Protein AF-A0A7S2DLJ8-F1 (afdb_monomer_lite)

Structure (mmCIF, N/CA/C/O backbone):
data_AF-A0A7S2DLJ8-F1
#
_entry.id   AF-A0A7S2DLJ8-F1
#
loop_
_atom_site.group_PDB
_atom_site.id
_atom_site.type_symbol
_atom_site.label_atom_id
_atom_site.label_alt_id
_atom_site.label_comp_id
_atom_site.label_asym_id
_atom_site.label_entity_id
_atom_site.label_seq_id
_atom_site.pdbx_PDB_ins_code
_atom_site.Cartn_x
_atom_site.Cartn_y
_atom_site.Cartn_z
_atom_site.occupancy
_atom_site.B_iso_or_equiv
_atom_site.auth_seq_id
_atom_site.auth_comp_id
_atom_site.auth_asym_id
_atom_site.auth_atom_id
_atom_site.pdbx_PDB_model_num
ATOM 1 N N . GLN A 1 1 ? 52.662 1.823 -81.681 1.00 81.25 1 GLN A N 1
ATOM 2 C CA . GLN A 1 1 ? 52.991 1.541 -80.263 1.00 81.25 1 GLN A CA 1
ATOM 3 C C . GLN A 1 1 ? 52.347 2.542 -79.302 1.00 81.25 1 GLN A C 1
ATOM 5 O O . GLN A 1 1 ? 51.795 2.116 -78.301 1.00 81.25 1 GLN A O 1
ATOM 10 N N . GLU A 1 2 ? 52.340 3.843 -79.604 1.00 91.19 2 GLU A N 1
ATOM 11 C CA . GLU A 1 2 ? 51.758 4.881 -78.732 1.00 91.19 2 GLU A CA 1
ATOM 12 C C . GLU A 1 2 ? 50.247 4.726 -78.466 1.00 91.19 2 GLU A C 1
ATOM 14 O O . GLU A 1 2 ? 49.822 4.750 -77.315 1.00 91.19 2 GLU A O 1
ATOM 19 N N . ARG A 1 3 ? 49.446 4.423 -79.499 1.00 91.31 3 ARG A N 1
ATOM 20 C CA . ARG A 1 3 ? 48.001 4.141 -79.357 1.00 91.31 3 ARG A CA 1
ATOM 21 C C . ARG A 1 3 ? 47.677 2.983 -78.401 1.00 91.31 3 ARG A C 1
ATOM 23 O O . ARG A 1 3 ? 46.674 3.034 -77.702 1.00 91.31 3 ARG A O 1
ATOM 30 N N . LEU A 1 4 ? 48.528 1.952 -78.349 1.00 91.75 4 LEU A N 1
ATOM 31 C CA . LEU A 1 4 ? 48.346 0.820 -77.429 1.00 91.75 4 LEU A CA 1
ATOM 32 C C . LEU A 1 4 ? 48.609 1.236 -75.975 1.00 91.75 4 LEU A C 1
ATOM 34 O O . LEU A 1 4 ? 47.871 0.826 -75.087 1.00 91.75 4 LEU A O 1
ATOM 38 N N . ARG A 1 5 ? 49.610 2.099 -75.743 1.00 92.69 5 ARG A N 1
ATOM 39 C CA . ARG A 1 5 ? 49.906 2.656 -74.413 1.00 92.69 5 ARG A CA 1
ATOM 40 C C . ARG A 1 5 ? 48.777 3.564 -73.917 1.00 92.69 5 ARG A C 1
ATOM 42 O O . ARG A 1 5 ? 48.393 3.464 -72.758 1.00 92.69 5 ARG A O 1
ATOM 49 N N . GLN A 1 6 ? 48.210 4.390 -74.799 1.00 94.69 6 GLN A N 1
ATOM 50 C CA . GLN A 1 6 ? 47.058 5.244 -74.478 1.00 94.69 6 GLN A CA 1
ATOM 51 C C . GLN A 1 6 ? 45.810 4.418 -74.129 1.00 94.69 6 GLN A C 1
ATOM 53 O O . GLN A 1 6 ? 45.177 4.676 -73.108 1.00 94.69 6 GLN A O 1
ATOM 58 N N . ALA A 1 7 ? 45.497 3.380 -74.914 1.00 95.25 7 ALA A N 1
ATOM 59 C CA . ALA A 1 7 ? 44.365 2.493 -74.640 1.00 95.25 7 ALA A CA 1
ATOM 60 C C . ALA A 1 7 ? 44.531 1.702 -73.326 1.00 95.25 7 ALA A C 1
ATOM 62 O O . ALA A 1 7 ? 43.569 1.515 -72.581 1.00 95.25 7 ALA A O 1
ATOM 63 N N . GLU A 1 8 ? 45.748 1.252 -73.003 1.00 95.69 8 GLU A N 1
ATOM 64 C CA . GLU A 1 8 ? 46.033 0.577 -71.731 1.00 95.69 8 GLU A CA 1
ATOM 65 C C . GLU A 1 8 ? 45.912 1.527 -70.529 1.00 95.69 8 GLU A C 1
ATOM 67 O O . GLU A 1 8 ? 45.363 1.154 -69.488 1.00 95.69 8 GLU A O 1
ATOM 72 N N . GLU A 1 9 ? 46.387 2.767 -70.665 1.00 95.75 9 GLU A N 1
ATOM 73 C CA . GLU A 1 9 ? 46.254 3.785 -69.626 1.00 95.75 9 GLU A CA 1
ATOM 74 C C . GLU A 1 9 ? 44.786 4.164 -69.386 1.00 95.75 9 GLU A C 1
ATOM 76 O O . GLU A 1 9 ? 44.356 4.275 -68.235 1.00 95.75 9 GLU A O 1
ATOM 81 N N . GLU A 1 10 ? 43.998 4.311 -70.450 1.00 95.88 10 GLU A N 1
ATOM 82 C CA . GLU A 1 10 ? 42.564 4.572 -70.355 1.00 95.88 10 GLU A CA 1
ATOM 83 C C . GLU A 1 10 ? 41.829 3.417 -69.665 1.00 95.88 10 GLU A C 1
ATOM 85 O O . GLU A 1 10 ? 41.055 3.659 -68.735 1.00 95.88 10 GLU A O 1
ATOM 90 N N . ARG A 1 11 ? 42.153 2.163 -70.014 1.00 95.88 11 ARG A N 1
ATOM 91 C CA . ARG A 1 11 ? 41.607 0.974 -69.343 1.00 95.88 11 ARG A CA 1
ATOM 92 C C . ARG A 1 11 ? 41.948 0.960 -67.851 1.00 95.88 11 ARG A C 1
ATOM 94 O O . ARG A 1 11 ? 41.053 0.821 -67.022 1.00 95.88 11 ARG A O 1
ATOM 101 N N . ARG A 1 12 ? 43.208 1.222 -67.483 1.00 95.75 12 ARG A N 1
ATOM 102 C CA . ARG A 1 12 ? 43.634 1.327 -66.073 1.00 95.75 12 ARG A CA 1
ATOM 103 C C . ARG A 1 12 ? 42.935 2.465 -65.326 1.00 95.75 12 ARG A C 1
ATOM 105 O O . ARG A 1 12 ? 42.622 2.331 -64.142 1.00 95.75 12 ARG A O 1
ATOM 112 N N . ARG A 1 13 ? 42.705 3.608 -65.979 1.00 95.94 13 ARG A N 1
ATOM 113 C CA . ARG A 1 13 ? 41.967 4.741 -65.395 1.00 95.94 13 ARG A CA 1
ATOM 114 C C . ARG A 1 13 ? 40.491 4.388 -65.192 1.00 95.94 13 ARG A C 1
ATOM 116 O O . ARG A 1 13 ? 39.946 4.733 -64.143 1.00 95.94 13 ARG A O 1
ATOM 123 N N . ALA A 1 14 ? 39.865 3.692 -66.140 1.00 96.81 14 ALA A N 1
ATOM 124 C CA . ALA A 1 14 ? 38.489 3.211 -66.031 1.00 96.81 14 ALA A CA 1
ATOM 125 C C . ALA A 1 14 ? 38.332 2.184 -64.896 1.00 96.81 14 ALA A C 1
ATOM 127 O O . ALA A 1 14 ? 37.497 2.385 -64.017 1.00 96.81 14 ALA A O 1
ATOM 128 N N . GLU A 1 15 ? 39.207 1.178 -64.827 1.00 96.56 15 GLU A N 1
ATOM 129 C CA . GLU A 1 15 ? 39.232 0.168 -63.756 1.00 96.56 15 GLU A CA 1
ATOM 130 C C . GLU A 1 15 ? 39.407 0.811 -62.368 1.00 96.56 15 GLU A C 1
ATOM 132 O O . GLU A 1 15 ? 38.686 0.486 -61.424 1.00 96.56 15 GLU A O 1
ATOM 137 N N . ARG A 1 16 ? 40.313 1.793 -62.227 1.00 96.31 16 ARG A N 1
ATOM 138 C CA . ARG A 1 16 ? 40.490 2.533 -60.962 1.00 96.31 16 ARG A CA 1
ATOM 139 C C . ARG A 1 16 ? 39.255 3.348 -60.577 1.00 96.31 16 ARG A C 1
ATOM 141 O O . ARG A 1 16 ? 38.952 3.449 -59.388 1.00 96.31 16 ARG A O 1
ATOM 148 N N . ARG A 1 17 ? 38.558 3.957 -61.543 1.00 96.56 17 ARG A N 1
ATOM 149 C CA . ARG A 1 17 ? 37.304 4.690 -61.291 1.00 96.56 17 ARG A CA 1
ATOM 150 C C . ARG A 1 17 ? 36.194 3.738 -60.861 1.00 96.56 17 ARG A C 1
ATOM 152 O O . ARG A 1 17 ? 35.479 4.048 -59.913 1.00 96.56 17 ARG A O 1
ATOM 159 N N . GLU A 1 18 ? 36.090 2.580 -61.503 1.00 97.50 18 GLU A N 1
ATOM 160 C CA . GLU A 1 18 ? 35.101 1.568 -61.151 1.00 97.50 18 GLU A CA 1
ATOM 161 C C . GLU A 1 18 ? 35.357 0.976 -59.760 1.00 97.50 18 GLU A C 1
ATOM 163 O O . GLU A 1 18 ? 34.432 0.921 -58.953 1.00 97.50 18 GLU A O 1
ATOM 168 N N . MET A 1 19 ? 36.605 0.625 -59.429 1.00 96.81 19 MET A N 1
ATOM 169 C CA . MET A 1 19 ? 36.957 0.155 -58.083 1.00 96.81 19 MET A CA 1
ATOM 170 C C . MET A 1 19 ? 36.634 1.194 -57.006 1.00 96.81 19 MET A C 1
ATOM 172 O O . MET A 1 19 ? 36.066 0.847 -55.975 1.00 96.81 19 MET A O 1
ATOM 176 N N . ARG A 1 20 ? 36.929 2.479 -57.250 1.00 96.25 20 ARG A N 1
ATOM 177 C CA . ARG A 1 20 ? 36.562 3.564 -56.324 1.00 96.25 20 ARG A CA 1
ATOM 178 C C . ARG A 1 20 ? 35.050 3.709 -56.168 1.00 96.25 20 ARG A C 1
ATOM 180 O O . ARG A 1 20 ? 34.589 3.956 -55.059 1.00 96.25 20 ARG A O 1
ATOM 187 N N . ARG A 1 21 ? 34.285 3.560 -57.256 1.00 96.81 21 ARG A N 1
ATOM 188 C CA . ARG A 1 21 ? 32.818 3.601 -57.207 1.00 96.81 21 ARG A CA 1
ATOM 189 C C . ARG A 1 21 ? 32.272 2.451 -56.361 1.00 96.81 21 ARG A C 1
ATOM 191 O O . ARG A 1 21 ? 31.515 2.713 -55.437 1.00 96.81 21 ARG A O 1
ATOM 198 N N . ARG A 1 22 ? 32.721 1.217 -56.619 1.00 96.94 22 ARG A N 1
ATOM 199 C CA . ARG A 1 22 ? 32.303 0.025 -55.860 1.00 96.94 22 ARG A CA 1
ATOM 200 C C . ARG A 1 22 ? 32.656 0.137 -54.376 1.00 96.94 22 ARG A C 1
ATOM 202 O O . ARG A 1 22 ? 31.805 -0.122 -53.539 1.00 96.94 22 ARG A O 1
ATOM 209 N N . ALA A 1 23 ? 33.869 0.591 -54.053 1.00 97.44 23 ALA A N 1
ATOM 210 C CA . ALA A 1 23 ? 34.285 0.801 -52.666 1.00 97.44 23 ALA A CA 1
ATOM 211 C C . ALA A 1 23 ? 33.409 1.842 -51.947 1.00 97.44 23 ALA A C 1
ATOM 213 O O . ALA A 1 23 ? 33.003 1.618 -50.812 1.00 97.44 23 ALA A O 1
ATOM 214 N N . LYS A 1 24 ? 33.067 2.952 -52.619 1.00 96.88 24 LYS A N 1
ATOM 215 C CA . LYS A 1 24 ? 32.182 3.982 -52.056 1.00 96.88 24 LYS A CA 1
ATOM 216 C C . LYS A 1 24 ? 30.752 3.467 -51.846 1.00 96.88 24 LYS A C 1
ATOM 218 O O . LYS A 1 24 ? 30.152 3.761 -50.819 1.00 96.88 24 LYS A O 1
ATOM 223 N N . GLU A 1 25 ? 30.213 2.709 -52.799 1.00 97.69 25 GLU A N 1
ATOM 224 C CA . GLU A 1 25 ? 28.883 2.090 -52.690 1.00 97.69 25 GLU A CA 1
ATOM 225 C C . GLU A 1 25 ? 28.828 1.059 -51.551 1.00 97.69 25 GLU A C 1
ATOM 227 O O . GLU A 1 25 ? 27.856 1.020 -50.798 1.00 97.69 25 GLU A O 1
ATOM 232 N N . GLU A 1 26 ? 29.876 0.249 -51.386 1.00 97.62 26 GLU A N 1
ATOM 233 C CA . GLU A 1 26 ? 29.980 -0.726 -50.297 1.00 97.62 26 GLU A CA 1
ATOM 234 C C . GLU A 1 26 ? 30.114 -0.054 -48.923 1.00 97.62 26 GLU A C 1
ATOM 236 O O . GLU A 1 26 ? 29.442 -0.464 -47.975 1.00 97.62 26 GLU A O 1
ATOM 241 N N . GLU A 1 27 ? 30.927 1.001 -48.815 1.00 97.44 27 GLU A N 1
ATOM 242 C CA . GLU A 1 27 ? 31.057 1.800 -47.593 1.00 97.44 27 GLU A CA 1
ATOM 243 C C . GLU A 1 27 ? 29.724 2.456 -47.212 1.00 97.44 27 GLU A C 1
ATOM 245 O O . GLU A 1 27 ? 29.305 2.391 -46.055 1.00 97.44 27 GLU A O 1
ATOM 250 N N . GLU A 1 28 ? 29.016 3.036 -48.184 1.00 97.56 28 GLU A N 1
ATOM 251 C CA . GLU A 1 28 ? 27.705 3.638 -47.952 1.00 97.56 28 GLU A CA 1
ATOM 252 C C . GLU A 1 28 ? 26.662 2.592 -47.537 1.00 97.56 28 GLU A C 1
ATOM 254 O O . GLU A 1 28 ? 25.885 2.837 -46.610 1.00 97.56 28 GLU A O 1
ATOM 259 N N . ARG A 1 29 ? 26.664 1.410 -48.168 1.00 97.81 29 ARG A N 1
ATOM 260 C CA . ARG A 1 29 ? 25.787 0.297 -47.781 1.00 97.81 29 ARG A CA 1
ATOM 261 C C . ARG A 1 29 ? 26.052 -0.131 -46.340 1.00 97.81 29 ARG A C 1
ATOM 263 O O . ARG A 1 29 ? 25.117 -0.176 -45.547 1.00 97.81 29 ARG A O 1
ATOM 270 N N . LYS A 1 30 ? 27.317 -0.369 -45.984 1.00 97.50 30 LYS A N 1
ATOM 271 C CA . LYS A 1 30 ? 27.706 -0.770 -44.627 1.00 97.50 30 LYS A CA 1
ATOM 272 C C . LYS A 1 30 ? 27.316 0.283 -43.592 1.00 97.50 30 LYS A C 1
ATOM 274 O O . LYS A 1 30 ? 26.791 -0.054 -42.537 1.00 97.50 30 LYS A O 1
ATOM 279 N N . ARG A 1 31 ? 27.513 1.566 -43.909 1.00 97.56 31 ARG A N 1
ATOM 280 C CA . ARG A 1 31 ? 27.107 2.668 -43.033 1.00 97.56 31 ARG A CA 1
ATOM 281 C C . ARG A 1 31 ? 25.596 2.670 -42.784 1.00 97.56 31 ARG A C 1
ATOM 283 O O . ARG A 1 31 ? 25.182 2.837 -41.642 1.00 97.56 31 ARG A O 1
ATOM 290 N N . ARG A 1 32 ? 24.780 2.468 -43.824 1.00 97.81 32 ARG A N 1
ATOM 291 C CA . ARG A 1 32 ? 23.314 2.395 -43.692 1.00 97.81 32 ARG A CA 1
ATOM 292 C C . ARG A 1 32 ? 22.874 1.189 -42.856 1.00 97.81 32 ARG A C 1
ATOM 294 O O . ARG A 1 32 ? 22.016 1.345 -41.997 1.00 97.81 32 ARG A O 1
ATOM 301 N N . GLU A 1 33 ? 23.482 0.022 -43.068 1.00 97.94 33 GLU A N 1
ATOM 302 C CA . GLU A 1 33 ? 23.213 -1.190 -42.275 1.00 97.94 33 GLU A CA 1
ATOM 303 C C . GLU A 1 33 ? 23.578 -0.997 -40.793 1.00 97.94 33 GLU A C 1
ATOM 305 O O . GLU A 1 33 ? 22.824 -1.397 -39.905 1.00 97.94 33 GLU A O 1
ATOM 310 N N . ASP A 1 34 ? 24.710 -0.348 -40.506 1.00 97.19 34 ASP A N 1
ATOM 311 C CA . ASP A 1 34 ? 25.132 -0.037 -39.139 1.00 97.19 34 ASP A CA 1
ATOM 312 C C . ASP A 1 34 ? 24.198 0.989 -38.468 1.00 97.19 34 ASP A C 1
ATOM 314 O O . ASP A 1 34 ? 23.830 0.808 -37.305 1.00 97.19 34 ASP A O 1
ATOM 318 N N . GLU A 1 35 ? 23.773 2.034 -39.188 1.00 97.75 35 GLU A N 1
ATOM 319 C CA . GLU A 1 35 ? 22.796 3.022 -38.704 1.00 97.75 35 GLU A CA 1
ATOM 320 C C . GLU A 1 35 ? 21.425 2.373 -38.422 1.00 97.75 35 GLU A C 1
ATOM 322 O O . GLU A 1 35 ? 20.809 2.646 -37.387 1.00 97.75 35 GLU A O 1
ATOM 327 N N . GLU A 1 36 ? 20.959 1.473 -39.295 1.00 98.06 36 GLU A N 1
ATOM 328 C CA . GLU A 1 36 ? 19.711 0.731 -39.094 1.00 98.06 36 GLU A CA 1
ATOM 329 C C . GLU A 1 36 ? 19.798 -0.203 -37.882 1.00 98.06 36 GLU A C 1
ATOM 331 O O . GLU A 1 36 ? 18.900 -0.190 -37.035 1.00 98.06 36 GLU A O 1
ATOM 336 N N . ARG A 1 37 ? 20.899 -0.954 -37.743 1.00 97.88 37 ARG A N 1
ATOM 337 C CA . ARG A 1 37 ? 21.128 -1.838 -36.592 1.00 97.88 37 ARG A CA 1
ATOM 338 C C . ARG A 1 37 ? 21.131 -1.055 -35.280 1.00 97.88 37 ARG A C 1
ATOM 340 O O . ARG A 1 37 ? 20.425 -1.431 -34.348 1.00 97.88 37 ARG A O 1
ATOM 347 N N . GLN A 1 38 ? 21.834 0.077 -35.220 1.00 97.69 38 GLN A N 1
ATOM 348 C CA . GLN A 1 38 ? 21.841 0.938 -34.031 1.00 97.69 38 GLN A CA 1
ATOM 349 C C . GLN A 1 38 ? 20.450 1.489 -33.699 1.00 97.69 38 GLN A C 1
ATOM 351 O O . GLN A 1 38 ? 20.075 1.581 -32.526 1.00 97.69 38 GLN A O 1
ATOM 356 N N . LEU A 1 39 ? 19.662 1.857 -34.713 1.00 98.19 39 LEU A N 1
ATOM 357 C CA . LEU A 1 39 ? 18.298 2.334 -34.505 1.00 98.19 39 LEU A CA 1
ATOM 358 C C . LEU A 1 39 ? 17.386 1.221 -33.969 1.00 98.19 39 LEU A C 1
ATOM 360 O O . LEU A 1 39 ? 16.579 1.481 -33.073 1.00 98.19 39 LEU A O 1
ATOM 364 N N . GLN A 1 40 ? 17.514 -0.001 -34.489 1.00 97.69 40 GLN A N 1
ATOM 365 C CA . GLN A 1 40 ? 16.771 -1.167 -34.011 1.00 97.69 40 GLN A CA 1
ATOM 366 C C . GLN A 1 40 ? 17.141 -1.508 -32.560 1.00 97.69 40 GLN A C 1
ATOM 368 O O . GLN A 1 40 ? 16.248 -1.575 -31.714 1.00 97.69 40 GLN A O 1
ATOM 373 N N . GLU A 1 41 ? 18.434 -1.598 -32.242 1.00 97.88 41 GLU A N 1
ATOM 374 C CA . GLU A 1 41 ? 18.930 -1.847 -30.881 1.00 97.88 41 GLU A CA 1
ATOM 375 C C . GLU A 1 41 ? 18.449 -0.774 -29.893 1.00 97.88 41 GLU A C 1
ATOM 377 O O . GLU A 1 41 ? 18.010 -1.080 -28.781 1.00 97.88 41 GLU A O 1
ATOM 382 N N . LYS A 1 42 ? 18.471 0.504 -30.296 1.00 97.88 42 LYS A N 1
ATOM 383 C CA . LYS A 1 42 ? 17.971 1.602 -29.459 1.00 97.88 42 LYS A CA 1
ATOM 384 C C . LYS A 1 42 ? 16.472 1.464 -29.185 1.00 97.88 42 LYS A C 1
ATOM 386 O O . LYS A 1 42 ? 16.056 1.625 -28.039 1.00 97.88 42 LYS A O 1
ATOM 391 N N . ARG A 1 43 ? 15.669 1.148 -30.207 1.00 97.81 43 ARG A N 1
ATOM 392 C CA . ARG A 1 43 ? 14.217 0.942 -30.063 1.00 97.81 43 ARG A CA 1
ATOM 393 C C . ARG A 1 43 ? 13.905 -0.242 -29.155 1.00 97.81 43 ARG A C 1
ATOM 395 O O . ARG A 1 43 ? 13.027 -0.134 -28.304 1.00 97.81 43 ARG A O 1
ATOM 402 N N . GLU A 1 44 ? 14.617 -1.353 -29.304 1.00 97.69 44 GLU A N 1
ATOM 403 C CA . GLU A 1 44 ? 14.438 -2.525 -28.445 1.00 97.69 44 GLU A CA 1
ATOM 404 C C . GLU A 1 44 ? 14.811 -2.213 -26.992 1.00 97.69 44 GLU A C 1
ATOM 406 O O . GLU A 1 44 ? 14.038 -2.494 -26.075 1.00 97.69 44 GLU A O 1
ATOM 411 N N . ARG A 1 45 ? 15.935 -1.524 -26.773 1.00 98.19 45 ARG A N 1
ATOM 412 C CA . ARG A 1 45 ? 16.355 -1.086 -25.438 1.00 98.19 45 ARG A CA 1
ATOM 413 C C . ARG A 1 45 ? 15.341 -0.147 -24.785 1.00 98.19 45 ARG A C 1
ATOM 415 O O . ARG A 1 45 ? 15.091 -0.259 -23.585 1.00 98.19 45 ARG A O 1
ATOM 422 N N . GLU A 1 46 ? 14.759 0.777 -25.545 1.00 97.50 46 GLU A N 1
ATOM 423 C CA . GLU A 1 46 ? 13.699 1.663 -25.055 1.00 97.50 46 GLU A CA 1
ATOM 424 C C . GLU A 1 46 ? 12.428 0.883 -24.696 1.00 97.50 46 GLU A C 1
ATOM 426 O O . GLU A 1 46 ? 11.870 1.118 -23.623 1.00 97.50 46 GLU A O 1
ATOM 431 N N . ARG A 1 47 ? 12.020 -0.09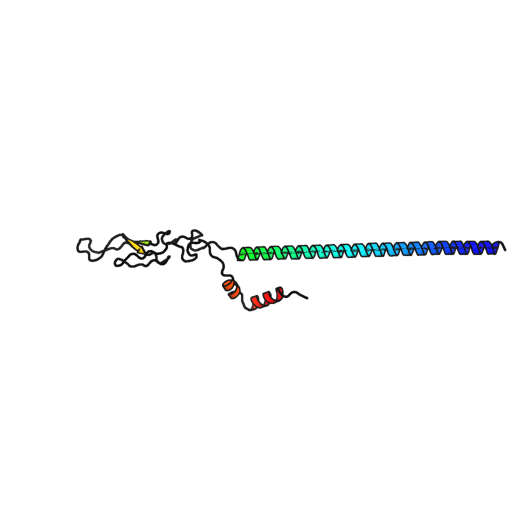4 -25.518 1.00 97.75 47 ARG A N 1
ATOM 432 C CA . ARG A 1 47 ? 10.878 -0.976 -25.222 1.00 97.75 47 ARG A CA 1
ATOM 433 C C . ARG A 1 47 ? 11.092 -1.785 -23.946 1.00 97.75 47 ARG A C 1
ATOM 435 O O . ARG A 1 47 ? 10.231 -1.765 -23.073 1.00 97.75 47 ARG A O 1
ATOM 442 N N . LEU A 1 48 ? 12.250 -2.429 -23.801 1.00 97.38 48 LEU A N 1
ATOM 443 C CA . LEU A 1 48 ? 12.591 -3.197 -22.599 1.00 97.38 48 LEU A CA 1
ATOM 444 C C . LEU A 1 48 ? 12.602 -2.308 -21.351 1.00 97.38 48 LEU A C 1
ATOM 446 O O . LEU A 1 48 ? 12.103 -2.702 -20.299 1.00 97.38 48 LEU A O 1
ATOM 450 N N . LYS A 1 49 ? 13.126 -1.082 -21.463 1.00 97.75 49 LYS A N 1
ATOM 451 C CA . LYS A 1 49 ? 13.120 -0.118 -20.357 1.00 97.75 49 LYS A CA 1
ATOM 452 C C . LYS A 1 49 ? 11.697 0.292 -19.965 1.00 97.75 49 LYS A C 1
ATOM 454 O O . LYS A 1 49 ? 11.410 0.380 -18.774 1.00 97.75 49 LYS A O 1
ATOM 459 N N . GLN A 1 50 ? 10.819 0.540 -20.937 1.00 97.69 50 GLN A N 1
ATOM 460 C CA . GLN A 1 50 ? 9.413 0.868 -20.679 1.00 97.69 50 GLN A CA 1
ATOM 461 C C . GLN A 1 50 ? 8.680 -0.297 -20.008 1.00 97.69 50 GLN A C 1
ATOM 463 O O . GLN A 1 50 ? 8.013 -0.093 -18.996 1.00 97.69 50 GLN A O 1
ATOM 468 N N . GLU A 1 51 ? 8.870 -1.519 -20.502 1.00 96.69 51 GLU A N 1
ATOM 469 C CA . GLU A 1 51 ? 8.257 -2.716 -19.926 1.00 96.69 51 GLU A CA 1
ATOM 470 C C . GLU A 1 51 ? 8.728 -2.967 -18.484 1.00 96.69 51 GLU A C 1
ATOM 472 O O . GLU A 1 51 ? 7.919 -3.256 -17.603 1.00 96.69 51 GLU A O 1
ATOM 477 N N . GLN A 1 52 ? 10.024 -2.794 -18.201 1.00 96.25 52 GLN A N 1
ATOM 478 C CA . GLN A 1 52 ? 10.556 -2.902 -16.838 1.00 96.25 52 GLN A CA 1
ATOM 479 C C . GLN A 1 52 ? 9.953 -1.853 -15.897 1.00 96.25 52 GLN A C 1
ATOM 481 O O . GLN A 1 52 ? 9.572 -2.186 -14.775 1.00 96.25 52 GLN A O 1
ATOM 486 N N . GLN A 1 53 ? 9.827 -0.602 -16.350 1.00 96.88 53 GLN A N 1
ATOM 487 C CA . GLN A 1 53 ? 9.208 0.467 -15.562 1.00 96.88 53 GLN A CA 1
ATOM 488 C C . GLN A 1 53 ? 7.725 0.199 -15.289 1.00 96.88 53 GLN A C 1
ATOM 490 O O . GLN A 1 53 ? 7.247 0.458 -14.184 1.00 96.88 53 GLN A O 1
ATOM 495 N N . GLU A 1 54 ? 6.994 -0.334 -16.267 1.00 97.06 54 GLU A N 1
ATOM 496 C CA . GLU A 1 54 ? 5.589 -0.693 -16.091 1.00 97.06 54 GLU A CA 1
ATOM 497 C C . GLU A 1 54 ? 5.423 -1.854 -15.106 1.00 97.06 54 GLU A C 1
ATOM 499 O O . GLU A 1 54 ? 4.628 -1.744 -14.170 1.00 97.06 54 GLU A O 1
ATOM 504 N N . ARG A 1 55 ? 6.220 -2.920 -15.248 1.00 96.12 55 ARG A N 1
ATOM 505 C CA . ARG A 1 55 ? 6.228 -4.052 -14.307 1.00 96.12 55 ARG A CA 1
ATOM 506 C C . ARG A 1 55 ? 6.565 -3.601 -12.887 1.00 96.12 55 ARG A C 1
ATOM 508 O O . ARG A 1 55 ? 5.899 -4.004 -11.935 1.00 96.12 55 ARG A O 1
ATOM 515 N N . GLU A 1 56 ? 7.560 -2.729 -12.721 1.00 96.69 56 GLU A N 1
ATOM 516 C CA . GLU A 1 56 ? 7.906 -2.180 -11.407 1.00 96.69 56 GLU A CA 1
ATOM 517 C C . GLU A 1 56 ? 6.764 -1.332 -10.829 1.00 96.69 56 GLU A C 1
ATOM 519 O O . GLU A 1 56 ? 6.437 -1.445 -9.645 1.00 96.69 56 GLU A O 1
ATOM 524 N N . ARG A 1 57 ? 6.113 -0.508 -11.658 1.00 97.12 57 ARG A N 1
ATOM 525 C CA . ARG A 1 57 ? 4.951 0.284 -11.243 1.00 97.12 57 ARG A CA 1
ATOM 526 C C . ARG A 1 57 ? 3.801 -0.611 -10.787 1.00 97.12 57 ARG A C 1
ATOM 528 O O . ARG A 1 57 ? 3.221 -0.335 -9.739 1.00 97.12 57 ARG A O 1
ATOM 535 N N . GLN A 1 58 ? 3.485 -1.663 -11.540 1.00 96.00 58 GLN A N 1
ATOM 536 C CA . GLN A 1 58 ? 2.444 -2.627 -11.179 1.00 96.00 58 GLN A CA 1
ATOM 537 C C . GLN A 1 58 ? 2.772 -3.313 -9.852 1.00 96.00 58 GLN A C 1
ATOM 539 O O . GLN A 1 58 ? 1.960 -3.263 -8.929 1.00 96.00 58 GLN A O 1
ATOM 544 N N . ARG A 1 59 ? 4.002 -3.813 -9.694 1.00 96.12 59 ARG A N 1
ATOM 545 C CA . ARG A 1 59 ? 4.459 -4.424 -8.442 1.00 96.12 59 ARG A CA 1
ATOM 546 C C . ARG A 1 59 ? 4.304 -3.481 -7.243 1.00 96.12 59 ARG A C 1
ATOM 548 O O . ARG A 1 59 ? 3.792 -3.883 -6.204 1.00 96.12 59 ARG A O 1
ATOM 555 N N . ARG A 1 60 ? 4.696 -2.208 -7.376 1.00 96.00 60 ARG A N 1
ATOM 556 C CA . ARG A 1 60 ? 4.543 -1.212 -6.296 1.00 96.00 60 ARG A CA 1
ATOM 557 C C . ARG A 1 60 ? 3.076 -0.957 -5.938 1.00 96.00 60 ARG A C 1
ATOM 559 O O . ARG A 1 60 ? 2.764 -0.762 -4.764 1.00 96.00 60 ARG A O 1
ATOM 566 N N . LEU A 1 61 ? 2.180 -0.937 -6.927 1.00 95.56 61 LEU A N 1
ATOM 567 C CA . LEU A 1 61 ? 0.742 -0.769 -6.698 1.00 95.56 61 LEU A CA 1
ATOM 568 C C . LEU A 1 61 ? 0.142 -1.981 -5.975 1.00 95.56 61 LEU A C 1
ATOM 570 O O . LEU A 1 61 ? -0.644 -1.804 -5.044 1.00 95.56 61 LEU A O 1
ATOM 574 N N . GLU A 1 62 ? 0.540 -3.193 -6.358 1.00 94.06 62 GLU A N 1
ATOM 575 C CA . GLU A 1 62 ? 0.112 -4.434 -5.706 1.00 94.06 62 GLU A CA 1
ATOM 576 C C . GLU A 1 62 ? 0.599 -4.511 -4.255 1.00 94.06 62 GLU A C 1
ATOM 578 O O . GLU A 1 62 ? -0.206 -4.750 -3.352 1.00 94.06 62 GLU A O 1
ATOM 583 N N . GLU A 1 63 ? 1.875 -4.206 -4.002 1.00 95.31 63 GLU A N 1
ATOM 584 C CA . GLU A 1 63 ? 2.444 -4.161 -2.649 1.00 95.31 63 GLU A CA 1
ATOM 585 C C . GLU A 1 63 ? 1.748 -3.107 -1.768 1.00 95.31 63 GLU A C 1
ATOM 587 O O . GLU A 1 63 ? 1.475 -3.348 -0.587 1.00 95.31 63 GLU A O 1
ATOM 592 N N . ALA A 1 64 ? 1.417 -1.937 -2.325 1.00 96.00 64 ALA A N 1
ATOM 593 C CA . ALA A 1 64 ? 0.678 -0.901 -1.605 1.00 96.00 64 ALA A CA 1
ATOM 594 C C . ALA A 1 64 ? -0.753 -1.348 -1.265 1.00 96.00 64 ALA A C 1
ATOM 596 O O . ALA A 1 64 ? -1.210 -1.159 -0.133 1.00 96.00 64 ALA A O 1
ATOM 597 N N . ALA A 1 65 ? -1.445 -1.983 -2.215 1.00 93.25 65 ALA A N 1
ATOM 598 C CA . ALA A 1 65 ? -2.783 -2.521 -2.002 1.00 93.25 65 ALA A CA 1
ATOM 599 C C . ALA A 1 65 ? -2.780 -3.641 -0.952 1.00 93.25 65 ALA A C 1
ATOM 601 O O . ALA A 1 65 ? -3.653 -3.681 -0.082 1.00 93.25 65 ALA A O 1
ATOM 602 N N . GLU A 1 66 ? -1.788 -4.530 -0.983 1.00 91.88 66 GLU A N 1
ATOM 603 C CA . GLU A 1 66 ? -1.633 -5.580 0.018 1.00 91.88 66 GLU A CA 1
ATOM 604 C C . GLU A 1 66 ? -1.360 -4.997 1.407 1.00 91.88 66 GLU A C 1
ATOM 606 O O . GLU A 1 66 ? -2.008 -5.389 2.382 1.00 91.88 66 GLU A O 1
ATOM 611 N N . ARG A 1 67 ? -0.467 -4.005 1.504 1.00 94.06 67 ARG A N 1
ATOM 612 C CA . ARG A 1 67 ? -0.212 -3.296 2.761 1.00 94.06 67 ARG A CA 1
ATOM 613 C C . ARG A 1 67 ? -1.502 -2.709 3.324 1.00 94.06 67 ARG A C 1
ATOM 615 O O . ARG A 1 67 ? -1.796 -2.924 4.495 1.00 94.06 67 ARG A O 1
ATOM 622 N N . GLN A 1 68 ? -2.300 -2.037 2.496 1.00 92.81 68 GLN A N 1
ATOM 623 C CA . GLN A 1 68 ? -3.577 -1.461 2.916 1.00 92.81 68 GLN A CA 1
ATOM 624 C C . GLN A 1 68 ? -4.585 -2.530 3.365 1.00 92.81 68 GLN A C 1
ATOM 626 O O . GLN A 1 68 ? -5.312 -2.313 4.332 1.00 92.81 68 GLN A O 1
ATOM 631 N N . ARG A 1 69 ? -4.614 -3.704 2.717 1.00 91.06 69 ARG A N 1
ATOM 632 C CA . ARG A 1 69 ? -5.465 -4.834 3.137 1.00 91.06 69 ARG A CA 1
ATOM 633 C C . ARG A 1 69 ? -5.075 -5.395 4.501 1.00 91.06 69 ARG A C 1
ATOM 635 O O . ARG A 1 69 ? -5.955 -5.880 5.200 1.00 91.06 69 ARG A O 1
ATOM 642 N N . ARG A 1 70 ? -3.792 -5.333 4.868 1.00 92.88 70 ARG A N 1
ATOM 643 C CA . ARG A 1 70 ? -3.269 -5.797 6.164 1.00 92.88 70 ARG A CA 1
ATOM 644 C C . ARG A 1 70 ? -3.381 -4.746 7.272 1.00 92.88 70 ARG A C 1
ATOM 646 O O . ARG A 1 70 ? -3.221 -5.085 8.443 1.00 92.88 70 ARG A O 1
ATOM 653 N N . MET A 1 71 ? -3.635 -3.480 6.932 1.00 94.38 71 MET A N 1
ATOM 654 C CA . MET A 1 71 ? -3.782 -2.429 7.9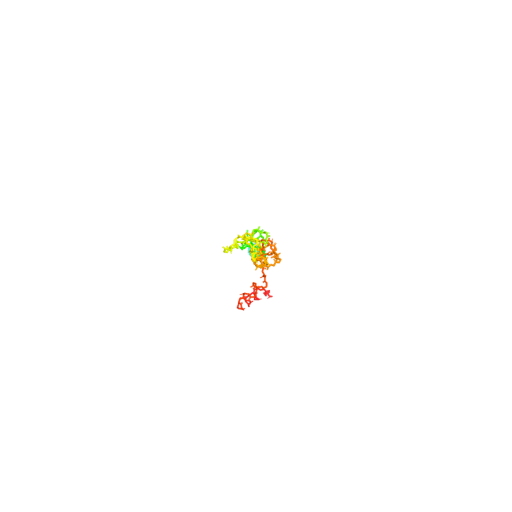36 1.00 94.38 71 MET A CA 1
ATOM 655 C C . MET A 1 71 ? -5.026 -2.675 8.802 1.00 94.38 71 MET A C 1
ATOM 657 O O . MET A 1 71 ? -6.097 -2.995 8.275 1.00 94.38 71 MET A O 1
ATOM 661 N N . PRO A 1 72 ? -4.917 -2.496 10.129 1.00 96.44 72 PRO A N 1
ATOM 662 C CA . PRO A 1 72 ? -6.059 -2.629 11.013 1.00 96.44 72 PRO A CA 1
ATOM 663 C C . PRO A 1 72 ? -7.095 -1.547 10.704 1.00 96.44 72 PRO A C 1
ATOM 665 O O . PRO A 1 72 ? -6.756 -0.378 10.496 1.00 96.44 72 PRO A O 1
ATOM 668 N N . LYS A 1 73 ? -8.369 -1.932 10.710 1.00 96.31 73 LYS A N 1
ATOM 669 C CA . LYS A 1 73 ? -9.491 -1.009 10.514 1.00 96.31 73 LYS A CA 1
ATOM 670 C C . LYS A 1 73 ? -9.985 -0.506 11.860 1.00 96.31 73 LYS A C 1
ATOM 672 O O . LYS A 1 73 ? -9.884 -1.204 12.867 1.00 96.31 73 LYS A O 1
ATOM 677 N N . THR A 1 74 ? -10.532 0.701 11.897 1.00 98.00 74 THR A N 1
ATOM 678 C CA . THR A 1 74 ? -11.187 1.210 13.104 1.00 98.00 74 THR A CA 1
ATOM 679 C C . THR A 1 74 ? -12.397 0.340 13.439 1.00 98.00 74 THR A C 1
ATOM 681 O O . THR A 1 74 ? -13.176 -0.041 12.564 1.00 98.00 74 THR A O 1
ATOM 684 N N . CYS A 1 75 ? -12.544 -0.020 14.714 1.00 98.00 75 CYS A N 1
ATOM 685 C CA . CYS A 1 75 ? -13.698 -0.785 15.167 1.00 98.00 75 CYS A CA 1
ATOM 686 C C . CYS A 1 75 ? -14.962 0.070 15.014 1.00 98.00 75 CYS A C 1
ATOM 688 O O . CYS A 1 75 ? -15.069 1.112 15.656 1.00 98.00 75 CYS A O 1
ATOM 690 N N . GLN A 1 76 ? -15.920 -0.374 14.197 1.00 97.75 76 GLN A N 1
ATOM 691 C CA . GLN A 1 76 ? -17.169 0.361 13.954 1.00 97.75 76 GLN A CA 1
ATOM 692 C C . GLN A 1 76 ? -18.092 0.379 15.180 1.00 97.75 76 GLN A C 1
ATOM 694 O O . GLN A 1 76 ? -18.802 1.349 15.403 1.00 97.75 76 GLN A O 1
ATOM 699 N N . THR A 1 77 ? -18.040 -0.652 16.029 1.00 97.19 77 THR A N 1
ATOM 700 C CA . THR A 1 77 ? -18.881 -0.742 17.233 1.00 97.19 77 THR A CA 1
ATOM 701 C C . THR A 1 77 ? -18.540 0.326 18.269 1.00 97.19 77 THR A C 1
ATOM 703 O O . THR A 1 77 ? -19.426 0.846 18.940 1.00 97.19 77 THR A O 1
ATOM 706 N N . CYS A 1 78 ? -17.252 0.646 18.429 1.00 97.75 78 CYS A N 1
ATOM 707 C CA . CYS A 1 78 ? -16.792 1.653 19.388 1.00 97.75 78 CYS A CA 1
ATOM 708 C C . CYS A 1 78 ? -16.199 2.904 18.734 1.00 97.75 78 CYS A C 1
ATOM 710 O O . CYS A 1 78 ? -15.693 3.760 19.449 1.00 97.75 78 CYS A O 1
ATOM 712 N N . ASN A 1 79 ? -16.236 3.018 17.404 1.00 97.44 79 ASN A N 1
ATOM 713 C CA . ASN A 1 79 ? -15.613 4.098 16.630 1.00 97.44 79 ASN A CA 1
ATOM 714 C C . ASN A 1 79 ? -14.141 4.351 16.993 1.00 97.44 79 ASN A C 1
ATOM 716 O O . ASN A 1 79 ? -13.678 5.487 17.043 1.00 97.44 79 ASN A O 1
ATOM 720 N N . GLY A 1 80 ? -13.397 3.284 17.274 1.00 97.94 80 GLY A N 1
ATOM 721 C CA . GLY A 1 80 ? -11.981 3.384 17.618 1.00 97.94 80 GLY A CA 1
ATOM 722 C C . GLY A 1 80 ? -11.660 3.756 19.062 1.00 97.94 80 GLY A C 1
ATOM 723 O O . GLY A 1 80 ? -10.481 3.814 19.395 1.00 97.94 80 GLY A O 1
ATOM 724 N N . THR A 1 81 ? -12.651 3.954 19.938 1.00 98.19 81 THR A N 1
ATOM 725 C CA . THR A 1 81 ? -12.373 4.291 21.346 1.00 98.19 81 THR A CA 1
ATOM 726 C C . THR A 1 81 ? -11.805 3.114 22.137 1.00 98.19 81 THR A C 1
ATOM 728 O O . THR A 1 81 ? -11.134 3.323 23.140 1.00 98.19 81 THR A O 1
ATOM 731 N N . GLY A 1 82 ? -12.116 1.877 21.734 1.00 98.12 82 GLY A N 1
ATOM 732 C CA . GLY A 1 82 ? -11.818 0.668 22.511 1.00 98.12 82 GLY A CA 1
ATOM 733 C C . GLY A 1 82 ? -12.723 0.486 23.736 1.00 98.12 82 GLY A C 1
ATOM 734 O O . GLY A 1 82 ? -12.714 -0.563 24.372 1.00 98.12 82 GLY A O 1
ATOM 735 N N . VAL A 1 83 ? -13.574 1.456 24.050 1.00 98.62 83 VAL A N 1
ATOM 736 C CA . VAL A 1 83 ? -14.412 1.440 25.249 1.00 98.62 83 VAL A CA 1
ATOM 737 C C . VAL A 1 83 ? -15.805 0.908 24.917 1.00 98.62 83 VAL A C 1
ATOM 739 O O . VAL A 1 83 ? -16.351 1.151 23.837 1.00 98.62 83 VAL A O 1
ATOM 742 N N . CYS A 1 84 ? -16.404 0.169 25.849 1.00 98.50 84 CYS A N 1
ATOM 743 C CA . CYS A 1 84 ? -17.779 -0.287 25.726 1.00 98.50 84 CYS A CA 1
ATOM 744 C C . CYS A 1 84 ? -18.740 0.913 25.698 1.00 98.50 84 CYS A C 1
ATOM 746 O O . CYS A 1 84 ? -18.968 1.547 26.725 1.00 98.50 84 CYS A O 1
ATOM 748 N N . GLN A 1 85 ? -19.368 1.174 24.549 1.00 98.06 85 GLN A N 1
ATOM 749 C CA . GLN A 1 85 ? -20.343 2.265 24.358 1.00 98.06 85 GLN A CA 1
ATOM 750 C C . GLN A 1 85 ? -21.606 2.103 25.218 1.00 98.06 85 GLN A C 1
ATOM 752 O O . GLN A 1 85 ? -22.371 3.034 25.432 1.00 98.06 85 GLN A O 1
ATOM 757 N N . SER A 1 86 ? -21.842 0.892 25.727 1.00 97.69 86 SER A N 1
ATOM 758 C CA . SER A 1 86 ? -22.988 0.609 26.578 1.00 97.69 86 SER A CA 1
ATOM 759 C C . SER A 1 86 ? -22.824 1.158 27.999 1.00 97.69 86 SER A C 1
ATOM 761 O O . SER A 1 86 ? -23.789 1.672 28.564 1.00 97.69 86 SER A O 1
ATOM 763 N N . CYS A 1 87 ? -21.637 1.037 28.591 1.00 98.19 87 CYS A N 1
ATOM 764 C CA . CYS A 1 87 ? -21.360 1.466 29.968 1.00 98.19 87 CYS A CA 1
ATOM 765 C C . CYS A 1 87 ? -20.294 2.567 30.060 1.00 98.19 87 CYS A C 1
ATOM 767 O O . CYS A 1 87 ? -19.893 2.934 31.165 1.00 98.19 87 CYS A O 1
ATOM 769 N N . ASN A 1 88 ? -19.811 3.063 28.920 1.00 97.69 88 ASN A N 1
ATOM 770 C CA . ASN A 1 88 ? -18.710 4.019 28.800 1.00 97.69 88 ASN A CA 1
ATOM 771 C C . ASN A 1 88 ? -17.475 3.611 29.616 1.00 97.69 88 ASN A C 1
ATOM 773 O O . ASN A 1 88 ? -16.856 4.435 30.280 1.00 97.69 88 ASN A O 1
ATOM 777 N N . GLY A 1 89 ? -17.138 2.319 29.605 1.00 98.00 89 GLY A N 1
ATOM 778 C CA . GLY A 1 89 ? -15.923 1.809 30.250 1.00 98.00 89 GLY A CA 1
ATOM 779 C C . GLY A 1 89 ? -16.048 1.485 31.729 1.00 98.00 89 GLY A C 1
ATOM 780 O O . GLY A 1 89 ? -15.123 0.927 32.305 1.00 98.00 89 GLY A O 1
ATOM 781 N N . SER A 1 90 ? -17.190 1.773 32.350 1.00 98.00 90 SER A N 1
ATOM 782 C CA . SER A 1 90 ? -17.378 1.501 33.778 1.00 98.00 90 SER A CA 1
ATOM 783 C C . SER A 1 90 ? -17.557 0.013 34.108 1.00 98.00 90 SER A C 1
ATOM 785 O O . SER A 1 90 ? -17.360 -0.384 35.254 1.00 98.00 90 SER A O 1
ATOM 787 N N . GLY A 1 91 ? -17.957 -0.813 33.134 1.00 98.00 91 GLY A N 1
ATOM 788 C CA . GLY A 1 91 ? -18.255 -2.237 33.332 1.00 98.00 91 GLY A CA 1
ATOM 789 C C . GLY A 1 91 ? -19.595 -2.509 34.030 1.00 98.00 91 GLY A C 1
ATOM 790 O O . GLY A 1 91 ? -19.984 -3.665 34.205 1.00 98.00 91 GLY A O 1
ATOM 791 N N . TYR A 1 92 ? -20.340 -1.468 34.409 1.00 98.12 92 TYR A N 1
ATOM 792 C CA . TYR A 1 92 ? -21.645 -1.584 35.056 1.00 98.12 92 TYR A CA 1
ATOM 793 C C . TYR A 1 92 ? -22.619 -0.508 34.560 1.00 98.12 92 TYR A C 1
ATOM 795 O O . TYR A 1 92 ? -22.250 0.470 33.918 1.00 98.12 92 TYR A O 1
ATOM 803 N N . ARG A 1 93 ? -23.904 -0.699 34.833 1.00 97.69 93 ARG A N 1
AT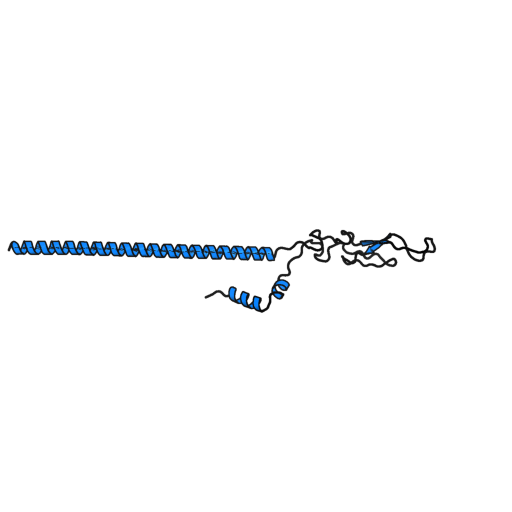OM 804 C CA . ARG A 1 93 ? -24.978 0.263 34.580 1.00 97.69 93 ARG A CA 1
ATOM 805 C C . ARG A 1 93 ? -25.817 0.398 35.833 1.00 97.69 93 ARG A C 1
ATOM 807 O O . ARG A 1 93 ? -25.868 -0.509 36.655 1.00 97.69 93 ARG A O 1
ATOM 814 N N . PHE A 1 94 ? -26.499 1.520 35.981 1.00 96.50 94 PHE A N 1
ATOM 815 C CA . PHE A 1 94 ? -27.462 1.675 37.060 1.00 96.50 94 PHE A CA 1
ATOM 816 C C . PHE A 1 94 ? -28.845 1.251 36.581 1.00 96.50 94 PHE A C 1
ATOM 818 O O . PHE A 1 94 ? -29.290 1.703 35.530 1.00 96.50 94 PHE A O 1
ATOM 825 N N . SER A 1 95 ? -29.512 0.401 37.355 1.00 95.56 95 SER A N 1
ATOM 826 C CA . SER A 1 95 ? -30.915 0.032 37.149 1.00 95.56 95 SER A CA 1
ATOM 827 C C . SER A 1 95 ? -31.737 0.505 38.341 1.00 95.56 95 SER A C 1
ATOM 829 O O . SER A 1 95 ? -31.265 0.455 39.478 1.00 95.56 95 SER A O 1
ATOM 831 N N . ALA A 1 96 ? -32.941 1.002 38.072 1.00 95.62 96 ALA A N 1
ATOM 832 C CA . ALA A 1 96 ? -33.884 1.405 39.103 1.00 95.62 96 ALA A CA 1
ATOM 833 C C . ALA A 1 96 ? -34.855 0.253 39.371 1.00 95.62 96 ALA A C 1
ATOM 835 O O . ALA A 1 96 ? -35.545 -0.198 38.459 1.00 95.62 96 ALA A O 1
ATOM 836 N N . PHE A 1 97 ? -34.899 -0.212 40.616 1.00 93.88 97 PHE A N 1
ATOM 837 C CA . PHE A 1 97 ? -35.843 -1.223 41.075 1.00 93.88 97 PHE A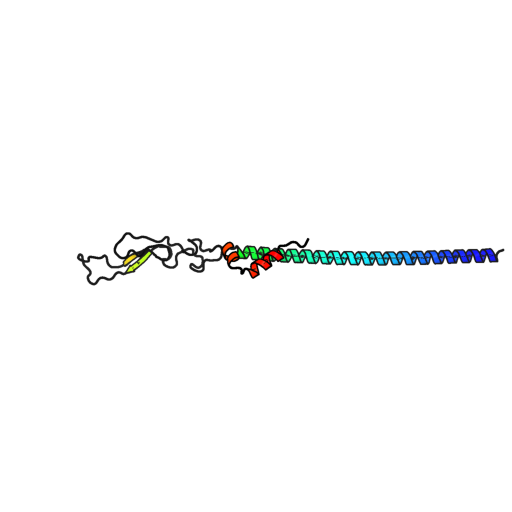 CA 1
ATOM 838 C C . PHE A 1 97 ? -36.920 -0.547 41.919 1.00 93.88 97 PHE A C 1
ATOM 840 O O . PHE A 1 97 ? -36.618 0.079 42.939 1.00 93.88 97 PHE A O 1
ATOM 847 N N . LEU A 1 98 ? -38.166 -0.642 41.459 1.00 93.56 98 LEU A N 1
ATOM 848 C CA . LEU A 1 98 ? -39.330 -0.089 42.141 1.00 93.56 98 LEU A CA 1
ATOM 849 C C . LEU A 1 98 ? -39.958 -1.158 43.037 1.00 93.56 98 LEU A C 1
ATOM 851 O O . LEU A 1 98 ? -40.044 -2.321 42.648 1.00 93.56 98 LEU A O 1
ATOM 855 N N . VAL A 1 99 ? -40.412 -0.746 44.218 1.00 91.94 99 VAL A N 1
ATOM 856 C CA . VAL A 1 99 ? -41.138 -1.591 45.173 1.00 91.94 99 VAL A CA 1
ATOM 857 C C . VAL A 1 99 ? -42.447 -0.914 45.557 1.00 91.94 99 VAL A C 1
ATOM 859 O O . VAL A 1 99 ? -42.533 0.313 45.566 1.00 91.94 99 VAL A O 1
ATOM 862 N N . SER A 1 100 ? -43.466 -1.713 45.869 1.00 92.06 100 SER A N 1
ATOM 863 C CA . SER A 1 100 ? -44.792 -1.226 46.276 1.00 92.06 100 SER A CA 1
ATOM 864 C C . SER A 1 100 ? -44.783 -0.521 47.632 1.00 92.06 100 SER A C 1
ATOM 866 O O . SER A 1 100 ? -45.631 0.327 47.893 1.00 92.06 100 SER A O 1
ATOM 868 N N . THR A 1 101 ? -43.832 -0.874 48.495 1.00 91.06 101 THR A N 1
ATOM 869 C CA . THR A 1 101 ? -43.747 -0.400 49.876 1.00 91.06 101 THR A CA 1
ATOM 870 C C . THR A 1 101 ? -42.295 -0.096 50.221 1.00 91.06 101 THR A C 1
ATOM 872 O O . THR A 1 101 ? -41.411 -0.931 50.042 1.00 91.06 101 THR A O 1
ATOM 875 N N . VAL A 1 102 ? -42.055 1.118 50.712 1.00 90.62 102 VAL A N 1
ATOM 876 C CA . VAL A 1 102 ? -40.752 1.597 51.188 1.00 90.62 102 VAL A CA 1
ATOM 877 C C . VAL A 1 102 ? -40.757 1.577 52.714 1.00 90.62 102 VAL A C 1
ATOM 879 O O . VAL A 1 102 ? -41.581 2.243 53.332 1.00 90.62 102 VAL A O 1
ATOM 882 N N . GLY A 1 103 ? -39.863 0.800 53.326 1.00 89.12 103 GLY A N 1
ATOM 883 C CA . GLY A 1 103 ? -39.781 0.662 54.781 1.00 89.12 103 GLY A CA 1
ATOM 884 C C . GLY A 1 103 ? -38.794 -0.423 55.225 1.00 89.12 103 GLY A C 1
ATOM 885 O O . GLY A 1 103 ? -38.299 -1.175 54.383 1.00 89.12 103 GLY A O 1
ATOM 886 N N . PRO A 1 104 ? -38.508 -0.530 56.536 1.00 86.38 104 PRO A N 1
ATOM 887 C CA . PRO A 1 104 ? -37.584 -1.531 57.082 1.00 86.38 104 PRO A CA 1
ATOM 888 C C . PRO A 1 104 ? -38.058 -2.976 56.858 1.00 86.38 104 PRO A C 1
ATOM 890 O O . PRO A 1 104 ? -37.248 -3.895 56.869 1.00 86.38 104 PRO A O 1
ATOM 893 N N . GLU A 1 105 ? -39.353 -3.172 56.604 1.00 88.56 105 GLU A N 1
ATOM 894 C CA . GLU A 1 105 ? -39.950 -4.475 56.287 1.00 88.56 105 GLU A CA 1
ATOM 895 C C . GLU A 1 105 ? -39.790 -4.883 54.811 1.00 88.56 105 GLU A C 1
ATOM 897 O O . GLU A 1 105 ? -40.223 -5.966 54.410 1.00 88.56 105 GLU A O 1
ATOM 902 N N . ALA A 1 106 ? -39.179 -4.041 53.970 1.00 86.12 106 ALA A N 1
ATOM 903 C CA . ALA A 1 106 ? -38.971 -4.369 52.566 1.00 86.12 106 ALA A CA 1
ATOM 904 C C . ALA A 1 106 ? -38.029 -5.581 52.422 1.00 86.12 106 ALA A C 1
ATOM 906 O O . ALA A 1 106 ? -36.831 -5.506 52.687 1.00 86.12 106 ALA A O 1
ATOM 907 N N . MET A 1 107 ? -38.560 -6.704 51.924 1.00 83.50 107 MET A N 1
ATOM 908 C CA . MET A 1 107 ? -37.804 -7.952 51.709 1.00 83.50 107 MET A CA 1
ATOM 909 C C . MET A 1 107 ? -36.762 -7.882 50.572 1.00 83.50 107 MET A C 1
ATOM 911 O O . MET A 1 107 ? -36.038 -8.853 50.316 1.00 83.50 107 MET A O 1
ATOM 915 N N . GLN A 1 108 ? -36.724 -6.783 49.817 1.00 85.56 108 GLN A N 1
ATOM 916 C CA . GLN A 1 108 ? -35.849 -6.591 48.662 1.00 85.56 108 GLN A CA 1
ATOM 917 C C . GLN A 1 108 ? -35.213 -5.203 48.717 1.00 85.56 108 GLN A C 1
ATOM 919 O O . GLN A 1 108 ? -35.865 -4.235 49.103 1.00 85.56 108 GLN A O 1
ATOM 924 N N . GLN A 1 109 ? -33.945 -5.098 48.304 1.00 84.88 109 GLN A N 1
ATOM 925 C CA . GLN A 1 109 ? -33.318 -3.789 48.130 1.00 84.88 109 GLN A CA 1
ATOM 926 C C . GLN A 1 109 ? -34.014 -3.055 46.979 1.00 84.88 109 GLN A C 1
ATOM 928 O O . GLN A 1 109 ? -34.344 -3.653 45.955 1.00 84.88 109 GLN A O 1
ATOM 933 N N . TYR A 1 110 ? -34.224 -1.757 47.142 1.00 91.31 110 TYR A N 1
ATOM 934 C CA . TYR A 1 110 ? -34.924 -0.918 46.178 1.00 91.31 110 TYR A CA 1
ATOM 935 C C . TYR A 1 110 ? -34.095 0.314 45.820 1.00 91.31 110 TYR A C 1
ATOM 937 O O . TYR A 1 110 ? -33.088 0.626 46.457 1.00 91.31 110 TYR A O 1
ATOM 945 N N . GLY A 1 111 ? -34.519 1.025 44.779 1.00 93.44 111 GLY A N 1
ATOM 946 C CA . GLY A 1 111 ? -33.833 2.215 44.292 1.00 93.44 111 GLY A CA 1
ATOM 947 C C . GLY A 1 111 ? -32.790 1.904 43.222 1.00 93.44 111 GLY A C 1
ATOM 948 O O . GLY A 1 111 ? -32.965 1.006 42.396 1.00 93.44 111 GLY A O 1
ATOM 949 N N . ARG A 1 112 ? -31.726 2.712 43.178 1.00 95.31 112 ARG A N 1
ATOM 950 C CA . ARG A 1 112 ? -30.729 2.695 42.100 1.00 95.31 112 ARG A CA 1
ATOM 951 C C . ARG A 1 112 ? -29.576 1.755 42.451 1.00 95.31 112 ARG A C 1
ATOM 953 O O . ARG A 1 112 ? -28.702 2.113 43.234 1.00 95.31 112 ARG A O 1
ATOM 960 N N . VAL A 1 113 ? -29.545 0.582 41.826 1.00 95.06 113 VAL A N 1
ATOM 961 C CA . VAL A 1 113 ? -28.539 -0.462 42.082 1.00 95.06 113 VAL A CA 1
ATOM 962 C C . VAL A 1 113 ? -27.632 -0.633 40.863 1.00 95.06 113 VAL A C 1
ATOM 964 O O . VAL A 1 113 ? -28.073 -0.521 39.716 1.00 95.06 113 VAL A O 1
ATOM 967 N N . GLN A 1 114 ? -26.344 -0.892 41.100 1.00 96.88 114 GLN A N 1
ATOM 968 C CA . GLN A 1 114 ? -25.391 -1.218 40.037 1.00 96.88 114 GLN A CA 1
ATOM 969 C C . GLN A 1 114 ? -25.626 -2.644 39.521 1.00 96.88 114 GLN A C 1
ATOM 971 O O . GLN A 1 114 ? -25.753 -3.587 40.295 1.00 96.88 114 GLN A O 1
ATOM 976 N N . GLN A 1 115 ? -25.656 -2.797 38.204 1.00 97.44 115 GLN A N 1
ATOM 977 C CA . GLN A 1 115 ? -25.787 -4.060 37.481 1.00 97.44 115 GLN A CA 1
ATOM 978 C C . GLN A 1 115 ? -24.603 -4.216 36.534 1.00 97.44 115 GLN A C 1
ATOM 980 O O . GLN A 1 115 ? -24.153 -3.224 35.961 1.00 97.44 115 GLN A O 1
ATOM 985 N N . GLY A 1 116 ? -24.095 -5.433 36.340 1.00 97.62 116 GLY A N 1
ATOM 986 C CA . GLY A 1 116 ? -23.046 -5.676 35.354 1.00 97.62 116 GLY A CA 1
ATOM 987 C C . GLY A 1 116 ? -23.508 -5.316 33.938 1.00 97.62 116 GLY A C 1
ATOM 988 O O . GLY A 1 116 ? -24.683 -5.444 33.590 1.00 97.62 116 GLY A O 1
ATOM 989 N N . CYS A 1 117 ? -22.589 -4.820 33.110 1.00 98.25 117 CYS A N 1
ATOM 990 C CA . CYS A 1 117 ? -22.883 -4.511 31.714 1.00 98.25 117 CYS A CA 1
ATOM 991 C C . CYS A 1 117 ? -22.705 -5.751 30.825 1.00 98.25 117 CYS A C 1
ATOM 993 O O . CYS A 1 117 ? -21.579 -6.108 30.486 1.00 98.25 117 CYS A O 1
ATOM 995 N N . GLU A 1 118 ? -23.811 -6.352 30.383 1.00 97.38 118 GLU A N 1
ATOM 996 C CA . GLU A 1 118 ? -23.817 -7.538 29.502 1.00 97.38 118 GLU A CA 1
ATOM 997 C C . GLU A 1 118 ? -23.011 -7.352 28.213 1.00 97.38 118 GLU A C 1
ATOM 999 O O . GLU A 1 118 ? -22.302 -8.259 27.793 1.00 97.38 118 GLU A O 1
ATOM 1004 N N . SER A 1 119 ? -23.041 -6.154 27.620 1.00 97.50 119 SER A N 1
ATOM 1005 C CA . SER A 1 119 ? -22.329 -5.864 26.367 1.00 97.50 119 SER A CA 1
ATOM 1006 C C . SER A 1 119 ? -20.803 -6.000 26.461 1.00 97.50 119 SER A C 1
ATOM 1008 O O . SER A 1 119 ? -20.132 -5.990 25.434 1.00 97.50 119 SER A O 1
ATOM 1010 N N . CYS A 1 120 ? -20.244 -6.051 27.672 1.00 97.75 120 CYS A N 1
ATOM 1011 C CA . CYS A 1 120 ? -18.812 -6.220 27.925 1.00 97.75 120 CYS A CA 1
ATOM 1012 C C . CYS A 1 120 ? -18.555 -7.308 28.987 1.00 97.75 120 CYS A C 1
ATOM 1014 O O . CYS A 1 120 ? -17.680 -7.172 29.841 1.00 97.75 120 CYS A O 1
ATOM 1016 N N . GLY A 1 121 ? -19.392 -8.353 28.992 1.00 96.62 121 GLY A N 1
ATOM 1017 C CA . GLY A 1 121 ? -19.198 -9.551 29.818 1.00 96.62 121 GLY A CA 1
ATOM 1018 C C . GLY A 1 121 ? -19.639 -9.441 31.282 1.00 96.62 121 GLY A C 1
ATOM 1019 O O . GLY A 1 121 ? -19.414 -10.369 32.051 1.00 96.62 121 GLY A O 1
ATOM 1020 N N . GLY A 1 122 ? -20.270 -8.338 31.690 1.00 97.12 122 GLY A N 1
ATOM 1021 C CA . GLY A 1 122 ? -20.898 -8.234 33.009 1.00 97.12 122 GLY A CA 1
ATOM 1022 C C . GLY A 1 122 ? -22.209 -9.020 33.086 1.00 97.12 122 GLY A C 1
ATOM 1023 O O . GLY A 1 122 ? -22.830 -9.312 32.068 1.00 97.12 122 GLY A O 1
ATOM 1024 N N . VAL A 1 123 ? -22.672 -9.320 34.300 1.00 97.31 123 VAL A N 1
ATOM 1025 C CA . VAL A 1 123 ? -23.922 -10.071 34.523 1.00 97.31 123 VAL A CA 1
ATOM 1026 C C . VAL A 1 123 ? -24.995 -9.154 35.114 1.00 97.31 123 VAL A C 1
ATOM 1028 O O . VAL A 1 123 ? -24.713 -8.329 35.982 1.00 97.31 123 VAL A O 1
ATOM 1031 N N . LYS A 1 124 ? -26.252 -9.292 34.677 1.00 95.38 124 LYS A N 1
ATOM 1032 C CA . LYS A 1 124 ? -27.402 -8.678 35.362 1.00 95.38 124 LYS A CA 1
ATOM 1033 C C . LYS A 1 124 ? -27.866 -9.576 36.508 1.00 95.38 124 LYS A C 1
ATOM 1035 O O . LYS A 1 124 ? -28.820 -10.332 36.363 1.00 95.38 124 LYS A O 1
ATOM 1040 N N . GLN A 1 125 ? -27.191 -9.498 37.654 1.00 91.62 125 GLN A N 1
ATOM 1041 C CA . GLN A 1 125 ? -27.554 -10.289 38.841 1.00 91.62 125 GLN A CA 1
ATOM 1042 C C . GLN A 1 125 ? -28.865 -9.846 39.529 1.00 91.62 125 GLN A C 1
ATOM 1044 O O . GLN A 1 125 ? -29.328 -10.489 40.467 1.00 91.62 125 GLN A O 1
ATOM 1049 N N . GLY A 1 126 ? -29.485 -8.747 39.090 1.00 89.56 126 GLY A N 1
ATOM 1050 C CA . GLY A 1 126 ? -30.676 -8.197 39.731 1.00 89.56 126 GLY A CA 1
ATOM 1051 C C . GLY A 1 126 ? -30.366 -7.654 41.128 1.00 89.56 126 GLY A C 1
ATOM 1052 O O . GLY A 1 126 ? -29.265 -7.178 41.398 1.00 89.56 126 GLY A O 1
ATOM 1053 N N . ILE A 1 127 ? -31.351 -7.703 42.022 1.00 86.12 127 ILE A N 1
ATOM 1054 C CA . ILE A 1 127 ? -31.233 -7.167 43.389 1.00 86.12 127 ILE A CA 1
ATOM 1055 C C . ILE A 1 127 ? -30.429 -8.107 44.306 1.00 86.12 127 ILE A C 1
ATOM 1057 O O . ILE A 1 127 ? -29.887 -7.685 45.325 1.00 86.12 127 ILE A O 1
ATOM 1061 N N . ARG A 1 128 ? -30.362 -9.400 43.969 1.00 83.31 128 ARG A N 1
ATOM 1062 C CA . ARG A 1 128 ? -29.795 -10.440 44.832 1.00 83.31 128 ARG A CA 1
ATOM 1063 C C . ARG A 1 128 ? -28.550 -11.032 44.183 1.00 83.31 128 ARG A C 1
ATOM 1065 O O . ARG A 1 128 ? -28.653 -11.844 43.275 1.00 83.31 128 ARG A O 1
ATOM 1072 N N . GLY A 1 129 ? -27.379 -10.646 44.680 1.00 87.19 129 GLY A N 1
ATOM 1073 C CA . GLY A 1 129 ? -26.108 -11.258 44.297 1.00 87.19 129 GLY A CA 1
ATOM 1074 C C . GLY A 1 129 ? -24.932 -10.281 44.336 1.00 87.19 129 GLY A C 1
ATOM 1075 O O . GLY A 1 129 ? -25.141 -9.066 44.343 1.00 87.19 129 GLY A O 1
ATOM 1076 N N . PRO A 1 130 ? -23.690 -10.793 44.367 1.00 93.62 130 PRO A N 1
ATOM 1077 C CA . PRO A 1 130 ? -22.505 -9.960 44.225 1.00 93.62 130 PRO A CA 1
ATOM 1078 C C . PRO A 1 130 ? -22.476 -9.296 42.841 1.00 93.62 130 PRO A C 1
ATOM 1080 O O . PRO A 1 130 ? -22.913 -9.870 41.843 1.00 93.62 130 PRO A O 1
ATOM 1083 N N . LEU A 1 131 ? -21.958 -8.068 42.782 1.00 95.69 131 LEU A N 1
ATOM 1084 C CA . LEU A 1 131 ? -21.844 -7.314 41.538 1.00 95.69 131 LEU A CA 1
ATOM 1085 C C . LEU A 1 131 ? -20.739 -7.893 40.647 1.00 95.69 131 LEU A C 1
ATOM 1087 O O . LEU A 1 131 ? -19.557 -7.666 40.900 1.00 95.69 131 LEU A O 1
ATOM 1091 N N . ASN A 1 132 ? -21.133 -8.543 39.552 1.00 97.25 132 ASN A N 1
ATOM 1092 C CA . ASN A 1 132 ? -20.212 -9.019 38.522 1.00 97.25 132 ASN A CA 1
ATOM 1093 C C . ASN A 1 132 ? -20.080 -7.965 37.418 1.00 97.25 132 ASN A C 1
ATOM 1095 O O . ASN A 1 132 ? -20.864 -7.919 36.464 1.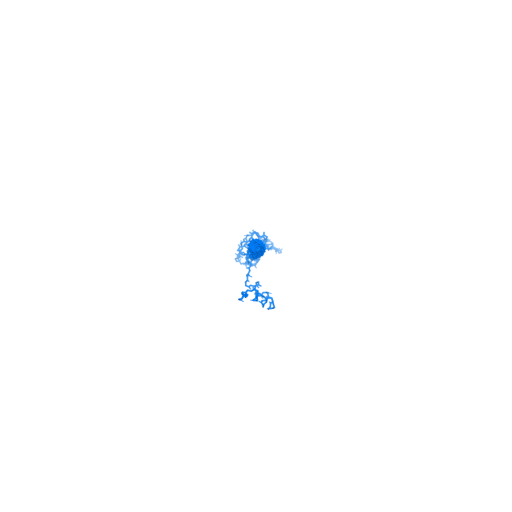00 97.25 132 ASN A O 1
ATOM 1099 N N . LYS A 1 133 ? -19.097 -7.074 37.579 1.00 97.81 133 LYS A N 1
ATOM 1100 C CA . LYS A 1 133 ? -18.781 -6.041 36.585 1.00 97.81 133 LYS A CA 1
ATOM 1101 C C . LYS A 1 133 ? -18.200 -6.680 35.325 1.00 97.81 133 LYS A C 1
ATOM 1103 O O . LYS A 1 133 ? -17.427 -7.628 35.407 1.00 97.81 133 LYS A O 1
ATOM 1108 N N . GLY A 1 134 ? -18.562 -6.124 34.176 1.00 97.75 134 GLY A N 1
ATOM 1109 C CA . GLY A 1 134 ? -17.853 -6.384 32.929 1.00 97.75 134 GLY A CA 1
ATOM 1110 C C . GLY A 1 134 ? -16.508 -5.662 32.900 1.00 97.75 134 GLY A C 1
ATOM 1111 O O . GLY A 1 134 ? -16.202 -4.853 33.777 1.00 97.75 134 GLY A O 1
ATOM 1112 N N . ASP A 1 135 ? -15.724 -5.912 31.860 1.00 98.00 135 ASP A N 1
ATOM 1113 C CA . ASP A 1 135 ? -14.382 -5.336 31.708 1.00 98.00 135 ASP A CA 1
ATOM 1114 C C . ASP A 1 135 ? -14.384 -3.863 31.248 1.00 98.00 135 ASP A C 1
ATOM 1116 O O . ASP A 1 135 ? -13.353 -3.191 31.292 1.00 98.00 135 ASP A O 1
ATOM 1120 N N . GLY A 1 136 ? -15.535 -3.358 30.789 1.00 97.94 136 GLY A N 1
ATOM 1121 C CA . GLY A 1 136 ? -15.680 -2.017 30.225 1.00 97.94 136 GLY A CA 1
ATOM 1122 C C . GLY A 1 136 ? -15.055 -1.850 28.833 1.00 97.94 136 GLY A C 1
ATOM 1123 O O . GLY A 1 136 ? -15.142 -0.767 28.247 1.00 97.94 136 GLY A O 1
ATOM 1124 N N . LYS A 1 137 ? -14.470 -2.897 28.254 1.00 98.62 137 LYS A N 1
ATOM 1125 C CA . LYS A 1 137 ? -13.842 -2.871 26.933 1.00 98.62 137 LYS A CA 1
ATOM 1126 C C . LYS A 1 137 ? -14.865 -3.197 25.850 1.00 98.62 137 LYS A C 1
ATOM 1128 O O . LYS A 1 137 ? -15.917 -3.792 26.084 1.00 98.62 137 LYS A O 1
ATOM 1133 N N . CYS A 1 138 ? -14.599 -2.745 24.630 1.00 98.31 138 CYS A N 1
ATOM 1134 C CA . CYS A 1 138 ? -15.433 -3.101 23.489 1.00 98.31 138 CYS A CA 1
ATOM 1135 C C . CYS A 1 138 ? -15.211 -4.574 23.120 1.00 98.31 138 CYS A C 1
ATOM 1137 O O . CYS A 1 138 ? -14.141 -4.909 22.626 1.00 98.31 138 CYS A O 1
ATOM 1139 N N . ALA A 1 139 ? -16.243 -5.409 23.262 1.00 97.00 139 ALA A N 1
ATOM 1140 C CA . ALA A 1 139 ? -16.193 -6.847 22.970 1.00 97.00 139 ALA A CA 1
ATOM 1141 C C . ALA A 1 139 ? -15.862 -7.208 21.505 1.00 97.00 139 ALA A C 1
ATOM 1143 O O . ALA A 1 139 ? -15.562 -8.354 21.207 1.00 97.00 139 ALA A O 1
ATOM 1144 N N . CYS A 1 140 ? -15.940 -6.257 20.565 1.00 96.62 140 CYS A N 1
ATOM 1145 C CA . CYS A 1 140 ? -15.598 -6.515 19.160 1.00 96.62 140 CYS A CA 1
ATOM 1146 C C . CYS A 1 140 ? -14.109 -6.313 18.842 1.00 96.62 140 CYS A C 1
ATOM 1148 O O . CYS A 1 140 ? -13.652 -6.759 17.797 1.00 96.62 140 CYS A O 1
ATOM 1150 N N . CYS A 1 141 ? -13.377 -5.559 19.664 1.00 97.75 141 CYS A N 1
ATOM 1151 C CA . CYS A 1 141 ? -11.957 -5.254 19.433 1.00 97.75 141 CYS A CA 1
ATOM 1152 C C . CYS A 1 141 ? -11.099 -5.432 20.690 1.00 97.75 141 CYS A C 1
ATOM 1154 O O . CYS A 1 141 ? -9.955 -4.975 20.721 1.00 97.75 141 CYS A O 1
ATOM 1156 N N . ASP A 1 142 ? -11.679 -6.005 21.743 1.00 96.94 142 ASP A N 1
ATOM 1157 C CA . ASP A 1 142 ? -11.068 -6.294 23.040 1.00 96.94 142 ASP A CA 1
ATOM 1158 C C . ASP A 1 142 ? -10.313 -5.116 23.665 1.00 96.94 142 ASP A C 1
ATOM 1160 O O . ASP A 1 142 ? -9.272 -5.258 24.307 1.00 96.94 142 ASP A O 1
ATOM 1164 N N . GLY A 1 143 ? -10.838 -3.904 23.473 1.00 97.75 143 GLY A N 1
ATOM 1165 C CA . GLY A 1 143 ? -10.239 -2.692 24.031 1.00 97.75 143 GLY A CA 1
ATOM 1166 C C . GLY A 1 143 ? -9.241 -1.968 23.131 1.00 97.75 143 GLY A C 1
ATOM 1167 O O . GLY A 1 143 ? -8.832 -0.863 23.465 1.00 97.75 143 GLY A O 1
ATOM 1168 N N . THR A 1 144 ? -8.859 -2.533 21.986 1.00 97.75 144 THR A N 1
ATOM 1169 C CA . THR A 1 144 ? -7.814 -1.943 21.126 1.00 97.75 144 THR A CA 1
ATOM 1170 C C . THR A 1 144 ? -8.310 -0.786 20.251 1.00 97.75 144 THR A C 1
ATOM 1172 O O . THR A 1 144 ? -7.507 -0.030 19.704 1.00 97.75 144 THR A O 1
ATOM 1175 N N . GLY A 1 145 ? -9.628 -0.680 20.046 1.00 97.94 145 GLY A N 1
ATOM 1176 C CA . GLY A 1 145 ? -10.243 0.254 19.096 1.00 97.94 145 GLY A CA 1
ATOM 1177 C C . GLY A 1 145 ? -10.006 -0.114 17.624 1.00 97.94 145 GLY A C 1
ATOM 1178 O O . GLY A 1 145 ? -10.478 0.574 16.716 1.00 97.94 145 GLY A O 1
ATOM 1179 N N . LYS A 1 146 ? -9.298 -1.209 17.348 1.00 98.19 146 LYS A N 1
ATOM 1180 C CA . LYS A 1 146 ? -8.880 -1.598 16.005 1.00 98.19 146 LYS A CA 1
ATOM 1181 C C . LYS A 1 146 ? -9.192 -3.070 15.765 1.00 98.19 146 LYS A C 1
ATOM 1183 O O . LYS A 1 146 ? -9.012 -3.901 16.641 1.00 98.19 146 LYS A O 1
ATOM 1188 N N . ILE A 1 147 ? -9.669 -3.394 14.573 1.00 97.00 147 ILE A N 1
ATOM 1189 C CA . ILE A 1 147 ? -9.930 -4.769 14.154 1.00 97.00 147 ILE A CA 1
ATOM 1190 C C . ILE A 1 147 ? -8.886 -5.129 13.108 1.00 97.00 147 ILE A C 1
ATOM 1192 O O . ILE A 1 147 ? -8.789 -4.486 12.056 1.00 97.00 147 ILE A O 1
ATOM 1196 N N . TRP A 1 148 ? -8.094 -6.150 13.418 1.00 94.50 148 TRP A N 1
ATOM 1197 C CA . TRP A 1 148 ? -7.153 -6.725 12.472 1.00 94.50 148 TRP A CA 1
ATOM 1198 C C . TRP A 1 148 ? -7.923 -7.598 11.479 1.00 94.50 148 TRP A C 1
ATOM 1200 O O . TRP A 1 148 ? -8.736 -8.420 11.902 1.00 94.50 148 TRP A O 1
ATOM 1210 N N . PRO A 1 149 ? -7.733 -7.402 10.166 1.00 92.19 149 PRO A N 1
ATOM 1211 C CA . PRO A 1 149 ? -8.383 -8.242 9.177 1.00 92.19 149 PRO A CA 1
ATOM 1212 C C . PRO A 1 149 ? -7.866 -9.678 9.304 1.00 92.19 149 PRO A C 1
ATOM 1214 O O . PRO A 1 149 ? -6.661 -9.915 9.232 1.00 92.19 149 PRO A O 1
ATOM 1217 N N . ASP A 1 150 ? -8.782 -10.631 9.463 1.00 91.31 150 ASP A N 1
ATOM 1218 C CA . ASP A 1 150 ? -8.458 -12.052 9.386 1.00 91.31 150 ASP A CA 1
ATOM 1219 C C . ASP A 1 150 ? -8.187 -12.416 7.919 1.00 91.31 150 ASP A C 1
ATOM 1221 O O . ASP A 1 150 ? -9.098 -12.579 7.098 1.00 91.31 150 ASP A O 1
ATOM 1225 N N . LEU A 1 151 ? -6.899 -12.487 7.581 1.00 86.44 151 LEU A N 1
ATOM 1226 C CA . LEU A 1 151 ? -6.437 -12.808 6.234 1.00 86.44 151 LEU A CA 1
ATOM 1227 C C . LEU A 1 151 ? -6.844 -14.229 5.821 1.00 86.44 151 LEU A C 1
ATOM 1229 O O . LEU A 1 151 ? -7.089 -14.472 4.638 1.00 86.44 151 LEU A O 1
ATOM 1233 N N . GLU A 1 152 ? -6.969 -15.161 6.769 1.00 86.31 152 GLU A N 1
ATOM 1234 C CA . GLU A 1 152 ? -7.407 -16.518 6.461 1.00 86.31 152 GLU A CA 1
ATOM 1235 C C . GLU A 1 152 ? -8.896 -16.568 6.149 1.00 86.31 152 GLU A C 1
ATOM 1237 O O . GLU A 1 152 ? -9.293 -17.202 5.168 1.00 86.31 152 GLU A O 1
ATOM 1242 N N . ALA A 1 153 ? -9.727 -15.894 6.948 1.00 84.56 153 ALA A N 1
ATOM 1243 C CA . ALA A 1 153 ? -11.155 -15.785 6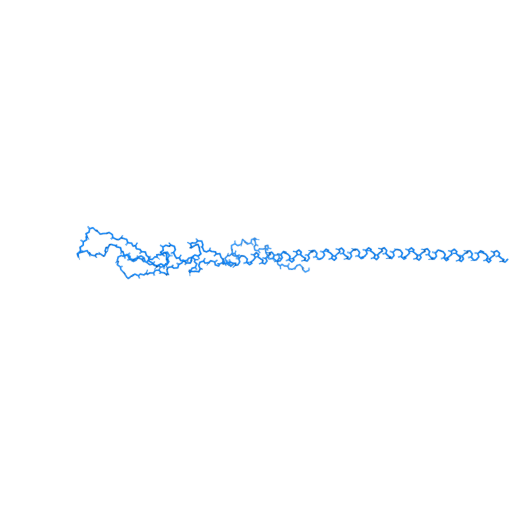.667 1.00 84.56 153 ALA A CA 1
ATOM 1244 C C . ALA A 1 153 ? -11.401 -15.100 5.318 1.00 84.56 153 ALA A C 1
ATOM 1246 O O . ALA A 1 153 ? -12.237 -15.562 4.536 1.00 84.56 153 ALA A O 1
ATOM 1247 N N . LEU A 1 154 ? -10.622 -14.062 4.992 1.00 81.06 154 LEU A N 1
ATOM 1248 C CA . LEU A 1 154 ? -10.701 -13.404 3.691 1.00 81.06 154 LEU A CA 1
ATOM 1249 C C . LEU A 1 154 ? -10.370 -14.387 2.556 1.00 81.06 154 LEU A C 1
ATOM 1251 O O . LEU A 1 154 ? -11.156 -14.521 1.618 1.00 81.06 154 LEU A O 1
ATOM 1255 N N . ASN A 1 155 ? -9.288 -15.159 2.686 1.00 80.06 155 ASN A N 1
ATOM 1256 C CA . ASN A 1 155 ? -8.915 -16.190 1.713 1.00 80.06 155 ASN A CA 1
ATOM 1257 C C . ASN A 1 155 ? -9.949 -17.325 1.610 1.00 80.06 155 ASN A C 1
ATOM 1259 O O . ASN A 1 155 ? -10.102 -17.928 0.544 1.00 80.06 155 ASN A O 1
ATOM 1263 N N . LYS A 1 156 ? -10.667 -17.642 2.694 1.00 82.44 156 LYS A N 1
ATOM 1264 C CA . LYS A 1 156 ? -11.776 -18.618 2.730 1.00 82.44 156 LYS A CA 1
ATOM 1265 C C . LYS A 1 156 ? -13.038 -18.106 2.040 1.00 82.44 156 LYS A C 1
ATOM 1267 O O . LYS A 1 156 ? -13.695 -18.887 1.363 1.00 82.44 156 LYS A O 1
ATOM 1272 N N . SER A 1 157 ? -13.331 -16.811 2.145 1.00 78.19 157 SER A N 1
ATOM 1273 C CA . SER A 1 157 ? -14.479 -16.191 1.470 1.00 78.19 157 SER A CA 1
ATOM 1274 C C . SER A 1 157 ? -14.303 -16.018 -0.045 1.00 78.19 157 SER A C 1
ATOM 1276 O O . SER A 1 157 ? -15.291 -15.873 -0.766 1.00 78.19 157 SER A O 1
ATOM 1278 N N . LEU A 1 158 ? -13.067 -16.073 -0.558 1.00 75.50 158 LEU A N 1
ATOM 1279 C CA . LEU A 1 158 ? -12.822 -16.107 -1.999 1.00 75.50 158 LEU A CA 1
ATOM 1280 C C . LEU A 1 158 ? -13.370 -17.413 -2.583 1.00 75.50 158 LEU A C 1
ATOM 1282 O O . LEU A 1 158 ? -12.943 -18.506 -2.206 1.00 75.50 158 LEU A O 1
ATOM 1286 N N . SER A 1 159 ? -14.313 -17.289 -3.523 1.00 73.50 159 SER A N 1
ATOM 1287 C CA . SER A 1 159 ? -14.926 -18.442 -4.188 1.00 73.50 159 SER A CA 1
ATOM 1288 C C . SER A 1 159 ? -13.865 -19.388 -4.780 1.00 73.50 159 SER A C 1
ATOM 1290 O O . SER A 1 159 ? -12.805 -18.924 -5.214 1.00 73.50 159 SER A O 1
ATOM 1292 N N . PRO A 1 160 ? -14.142 -20.701 -4.887 1.00 72.25 160 PRO A N 1
ATOM 1293 C CA . PRO A 1 160 ? -13.212 -21.654 -5.494 1.00 72.25 160 PRO A CA 1
ATOM 1294 C C . PRO A 1 160 ? -12.734 -21.227 -6.889 1.00 72.25 160 PRO A C 1
ATOM 1296 O O . PRO A 1 160 ? -11.555 -21.359 -7.195 1.00 72.25 160 PRO A O 1
ATOM 1299 N N . LYS A 1 161 ? -13.616 -20.613 -7.694 1.00 65.19 161 LYS A N 1
ATOM 1300 C CA . LYS A 1 161 ? -13.278 -20.069 -9.021 1.00 65.19 161 LYS A CA 1
ATOM 1301 C C . LYS A 1 161 ? -12.261 -18.919 -8.956 1.00 65.19 161 LYS A C 1
ATOM 1303 O O . LYS A 1 161 ? -11.392 -18.830 -9.815 1.00 65.19 161 LYS A O 1
ATOM 1308 N N . ALA A 1 162 ? -12.337 -18.066 -7.933 1.00 63.00 162 ALA A N 1
ATOM 1309 C CA . ALA A 1 162 ? -11.371 -16.986 -7.719 1.00 63.00 162 ALA A CA 1
ATOM 1310 C C . ALA A 1 162 ? -10.005 -17.512 -7.242 1.00 63.00 162 ALA A C 1
ATOM 1312 O O . ALA A 1 162 ? -8.970 -16.954 -7.602 1.00 63.00 162 ALA A O 1
ATOM 1313 N N . ARG A 1 163 ? -9.989 -18.618 -6.484 1.00 61.44 163 ARG A N 1
ATOM 1314 C CA . ARG A 1 163 ? -8.750 -19.276 -6.041 1.00 61.44 163 ARG A CA 1
ATOM 1315 C C . ARG A 1 163 ? -7.966 -19.885 -7.205 1.00 61.44 163 ARG A C 1
ATOM 1317 O O . ARG A 1 163 ? -6.747 -19.755 -7.241 1.00 61.44 163 ARG A O 1
ATOM 1324 N N . THR A 1 164 ? -8.645 -20.504 -8.174 1.00 66.94 164 THR A N 1
ATOM 1325 C CA . THR A 1 164 ? -7.975 -21.113 -9.337 1.00 66.94 164 THR A CA 1
ATOM 1326 C C . THR A 1 164 ? -7.303 -20.066 -10.233 1.00 66.94 164 THR A C 1
ATOM 1328 O O . THR A 1 164 ? -6.203 -20.306 -10.716 1.00 66.94 164 THR A O 1
ATOM 1331 N N . MET A 1 165 ? -7.900 -18.877 -10.396 1.00 61.12 165 MET A N 1
ATOM 1332 C CA . MET A 1 165 ? -7.290 -17.805 -11.197 1.00 61.12 165 MET A CA 1
ATOM 1333 C C . MET A 1 165 ? -6.034 -17.200 -10.554 1.00 61.12 165 MET A C 1
ATOM 1335 O O . MET A 1 165 ? -5.099 -16.848 -11.269 1.00 61.12 165 MET A O 1
ATOM 1339 N N . GLN A 1 166 ? -5.972 -17.106 -9.219 1.00 60.34 166 GLN A N 1
ATOM 1340 C CA . GLN A 1 166 ? -4.768 -16.617 -8.531 1.00 60.34 166 GLN A CA 1
ATOM 1341 C C . GLN A 1 166 ? -3.579 -17.573 -8.688 1.00 60.34 166 GLN A C 1
ATOM 1343 O O . GLN A 1 166 ? -2.453 -17.113 -8.849 1.00 60.34 166 GLN A O 1
ATOM 1348 N N . ALA A 1 167 ? -3.819 -18.888 -8.718 1.00 61.22 167 ALA A N 1
ATOM 1349 C CA . ALA A 1 167 ? -2.755 -19.875 -8.908 1.00 61.22 167 ALA A CA 1
ATOM 1350 C C . ALA A 1 167 ? -2.070 -19.759 -10.286 1.00 61.22 167 ALA A C 1
ATOM 1352 O O . ALA A 1 167 ? -0.865 -19.974 -10.398 1.00 61.22 167 ALA A O 1
ATOM 1353 N N . TRP A 1 168 ? -2.810 -19.375 -11.330 1.00 60.50 168 TRP A N 1
ATOM 1354 C CA . TRP A 1 168 ? -2.259 -19.231 -12.683 1.00 60.50 168 TRP A CA 1
ATOM 1355 C C . TRP A 1 168 ? -1.461 -17.937 -12.870 1.00 60.50 168 TRP A C 1
ATOM 1357 O O . TRP A 1 168 ? -0.452 -17.949 -13.566 1.00 60.50 168 TRP A O 1
ATOM 1367 N N . ALA A 1 169 ? -1.847 -16.847 -12.198 1.00 58.75 169 ALA A N 1
ATOM 1368 C CA . ALA A 1 169 ? -1.116 -15.577 -12.255 1.00 58.75 169 ALA A CA 1
ATOM 1369 C C . ALA A 1 169 ? 0.265 -15.635 -11.570 1.00 58.75 169 ALA A C 1
ATOM 1371 O O . ALA A 1 169 ? 1.154 -14.861 -11.907 1.00 58.75 169 ALA A O 1
ATOM 1372 N N . SER A 1 170 ? 0.458 -16.557 -10.622 1.00 57.03 170 SER A N 1
ATOM 1373 C CA . SER A 1 170 ? 1.730 -16.740 -9.909 1.00 57.03 170 SER A CA 1
ATOM 1374 C C . SER A 1 170 ? 2.671 -17.759 -10.558 1.00 57.03 170 SER A C 1
ATOM 1376 O O . SER A 1 170 ? 3.752 -17.996 -10.022 1.00 57.03 170 SER A O 1
ATOM 1378 N N . THR A 1 171 ? 2.286 -18.381 -11.679 1.00 62.12 171 THR A N 1
ATOM 1379 C CA . THR A 1 171 ? 3.157 -19.343 -12.365 1.00 62.12 171 THR A CA 1
ATOM 1380 C C . THR A 1 171 ? 4.119 -18.567 -13.271 1.00 62.12 171 THR A C 1
ATOM 1382 O O . THR A 1 171 ? 3.654 -17.942 -14.226 1.00 62.12 171 THR A O 1
ATOM 1385 N N . PRO A 1 172 ? 5.438 -18.547 -13.000 1.00 56.12 172 PRO A N 1
ATOM 1386 C CA . PRO A 1 172 ? 6.388 -17.911 -13.904 1.00 56.12 172 PRO A CA 1
ATOM 1387 C C . PRO A 1 172 ? 6.327 -18.629 -15.257 1.00 56.12 172 PRO A C 1
ATOM 1389 O O . PRO A 1 172 ? 6.512 -19.844 -15.315 1.00 56.12 172 PRO A O 1
ATOM 1392 N N . MET A 1 173 ? 6.033 -17.895 -16.337 1.00 57.28 173 MET A N 1
ATOM 1393 C CA . MET A 1 173 ? 6.216 -18.424 -17.689 1.00 57.28 173 MET A CA 1
ATOM 1394 C C . MET A 1 173 ? 7.719 -18.610 -17.907 1.00 57.28 173 MET A C 1
ATOM 1396 O O . MET A 1 173 ? 8.455 -17.625 -17.988 1.00 57.28 173 MET A O 1
ATOM 1400 N N . LEU A 1 174 ? 8.141 -19.876 -17.883 1.00 59.41 174 LEU A N 1
ATOM 1401 C CA . LEU A 1 174 ? 9.477 -20.338 -18.255 1.00 59.41 174 LEU A CA 1
ATOM 1402 C C . LEU A 1 174 ? 9.703 -20.182 -19.759 1.00 59.41 174 LEU A C 1
ATOM 1404 O O . LEU A 1 174 ? 8.747 -20.455 -20.521 1.00 59.41 174 LEU A O 1
#

Foldseek 3Di:
DVVVVVVVVVVVVVVVVVVVVVVVVVVVVVVVVVVVVVVVVVVVVVVVVVVVVVVVVVVVVVVVVVVVLQDWDFDPCVRLQQFHPQPRQPQWDWDAADDPDDDPPPPFDGGIDIFGDVQQPWGRPDRDDDGRGGRRGHPQPNSRSTHGDPPVVVVVPQDPVNVVVVVVVPDPDD

pLDDT: mean 91.81, std 10.48, range [56.12, 98.62]

Organism: NCBI:txid327968

Secondary structure (DSSP, 8-state):
-HHHHHHHHHHHHHHHHHHHHHHHHHHHHHHHHHHHHHHHHHHHHHHHHHHHHHHHHHHHHHHHHHHHHHSPEEPTTTTT--B-TTTTTSSEEEEEE--S--STT-SS--EEEEEE-GGGT----TTSS-------B-TTTTTSSEE---HHHHHHHS-HHHHHHHHHHTS---

Sequence (174 aa):
QERLRQAEEERRRAERREMRRRAKEEEERKRREDEERQLQEKRERERLKQEQQERERQRRLEEAAERQRRMPKTCQTCNGTGVCQSCNGSGYRFSAFLVSTVGPEAMQQYGRVQQGCESCGGVKQGIRGPLNKGDGKCACCDGTGKIWPDLEALNKSLSPKARTMQAWASTPML

Radius of gyration: 45.03 Å; chains: 1; bounding box: 98×27×137 Å